Protein AF-A0A7W6HB03-F1 (afdb_monomer_lite)

Secondary structure (DSSP, 8-state):
---PPPHHHHHHHHHHHHHHHHHHHHHHHHHHHHHH---S---HHHHGGGGSTTTT-GGGHHHHHHHHHHHHHHHHHHHHHHHHHHHHHHTT-------

Foldseek 3Di:
DPPDDDLLVLLVVLQVLLVVLVVVLVVLVVVLCVVQPPDPVDDPVVSCLLVDQCSSHDVCRVSSVSSNVSNVSSVVSNVVSVVSVVVCVVVVPDRDPPD

pLDDT: mean 83.01, std 10.74, range [43.12, 94.75]

Structure (mmCIF, N/CA/C/O backbone):
data_AF-A0A7W6HB03-F1
#
_entry.id   AF-A0A7W6HB03-F1
#
loop_
_atom_site.group_PDB
_atom_site.id
_atom_site.type_symbol
_atom_site.label_atom_id
_atom_site.label_alt_id
_atom_site.label_comp_id
_atom_site.label_asym_id
_atom_site.label_entity_id
_atom_site.label_seq_id
_atom_site.pdbx_PDB_ins_code
_atom_site.Cartn_x
_atom_site.Cartn_y
_atom_site.Cartn_z
_atom_site.occupancy
_atom_site.B_iso_or_equiv
_atom_site.auth_seq_id
_atom_site.auth_comp_id
_atom_site.auth_asym_id
_atom_site.auth_atom_id
_atom_site.pdbx_PDB_model_num
ATOM 1 N N . MET A 1 1 ? -1.130 19.271 -26.540 1.00 43.12 1 MET A N 1
ATOM 2 C CA . MET A 1 1 ? -0.755 17.878 -26.862 1.00 43.12 1 MET A CA 1
ATOM 3 C C . MET A 1 1 ? -0.484 17.194 -25.537 1.00 43.12 1 MET A C 1
ATOM 5 O O . MET A 1 1 ? 0.160 17.811 -24.702 1.00 43.12 1 MET A O 1
ATOM 9 N N . LEU A 1 2 ? -1.080 16.030 -25.278 1.00 60.25 2 LEU A N 1
ATOM 10 C CA . LEU A 1 2 ? -0.908 15.333 -24.002 1.00 60.25 2 LEU A CA 1
ATOM 11 C C . LEU A 1 2 ? 0.446 14.617 -24.062 1.00 60.25 2 LEU A C 1
ATOM 13 O O . LEU A 1 2 ? 0.561 13.569 -24.690 1.00 60.25 2 LEU A O 1
ATOM 17 N N . GLU A 1 3 ? 1.483 15.258 -23.527 1.00 74.62 3 GLU A N 1
ATOM 18 C CA . GLU A 1 3 ? 2.825 14.684 -23.436 1.00 74.62 3 GLU A CA 1
ATOM 19 C C . GLU A 1 3 ? 2.770 13.531 -22.431 1.00 74.62 3 GLU A C 1
ATOM 21 O O . GLU A 1 3 ? 2.526 13.734 -21.241 1.00 74.62 3 GLU A O 1
ATOM 26 N N . ILE A 1 4 ? 2.890 12.301 -22.933 1.00 73.94 4 ILE A N 1
ATOM 27 C CA . ILE A 1 4 ? 2.908 11.112 -22.084 1.00 73.94 4 ILE A CA 1
ATOM 28 C C . ILE A 1 4 ? 4.277 11.086 -21.400 1.00 73.94 4 ILE A C 1
ATOM 30 O O . ILE A 1 4 ? 5.290 11.047 -22.105 1.00 73.94 4 ILE A O 1
ATOM 34 N N . PRO A 1 5 ? 4.333 11.131 -20.057 1.00 80.62 5 PRO A N 1
ATOM 35 C CA . PRO A 1 5 ? 5.601 11.119 -19.349 1.00 80.62 5 PRO A CA 1
ATOM 36 C C . PRO A 1 5 ? 6.354 9.802 -19.596 1.00 80.62 5 PRO A C 1
ATOM 38 O O . PRO A 1 5 ? 5.733 8.782 -19.919 1.00 80.62 5 PRO A O 1
ATOM 41 N N . PRO A 1 6 ? 7.684 9.803 -19.411 1.00 86.50 6 PRO A N 1
ATOM 42 C CA . PRO A 1 6 ? 8.507 8.608 -19.534 1.00 86.50 6 PRO A CA 1
ATOM 43 C C . PRO A 1 6 ? 7.971 7.425 -18.706 1.00 86.50 6 PRO A C 1
ATOM 45 O O . PRO A 1 6 ? 7.470 7.590 -17.589 1.00 86.50 6 PRO A O 1
ATOM 48 N N . LEU A 1 7 ? 8.064 6.214 -19.264 1.00 85.81 7 LEU A N 1
ATOM 49 C CA . LEU A 1 7 ? 7.544 4.983 -18.647 1.00 85.81 7 LEU A CA 1
ATOM 50 C C . LEU A 1 7 ? 8.213 4.653 -17.304 1.00 85.81 7 LEU A C 1
ATOM 52 O O . LEU A 1 7 ? 7.558 4.118 -16.413 1.00 85.81 7 LEU A O 1
ATOM 56 N N . ASP A 1 8 ? 9.490 4.989 -17.145 1.00 85.25 8 ASP A N 1
ATOM 57 C CA . ASP A 1 8 ? 10.244 4.872 -15.894 1.00 85.25 8 ASP A CA 1
ATOM 58 C C . ASP A 1 8 ? 9.710 5.826 -14.816 1.00 85.25 8 ASP A C 1
ATOM 60 O O . ASP A 1 8 ? 9.435 5.392 -13.697 1.00 85.25 8 ASP A O 1
ATOM 64 N N . SER A 1 9 ? 9.443 7.086 -15.167 1.00 87.56 9 SER A N 1
ATOM 65 C CA . SER A 1 9 ? 8.812 8.063 -14.268 1.00 87.56 9 SER A CA 1
ATOM 66 C C . SER A 1 9 ? 7.427 7.599 -13.809 1.00 87.56 9 SER A C 1
ATOM 68 O O . SER A 1 9 ? 7.088 7.702 -12.627 1.00 87.56 9 SER A O 1
ATOM 70 N N . LEU A 1 10 ? 6.631 7.025 -14.719 1.00 88.25 10 LEU A N 1
ATOM 71 C CA . LEU A 1 10 ? 5.345 6.417 -14.374 1.00 88.25 10 LEU A CA 1
ATOM 72 C C . LEU A 1 10 ? 5.523 5.224 -13.429 1.00 88.25 10 LEU A C 1
ATOM 74 O O . LEU A 1 10 ? 4.837 5.157 -12.411 1.00 88.25 10 LEU A O 1
ATOM 78 N N . ALA A 1 11 ? 6.448 4.306 -13.720 1.00 88.31 11 ALA A N 1
ATOM 79 C CA . ALA A 1 11 ? 6.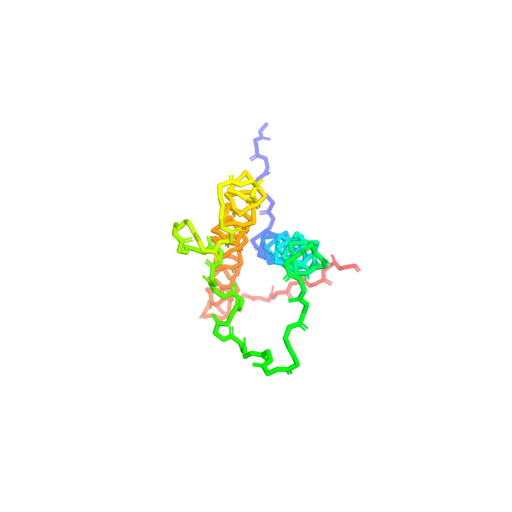707 3.140 -12.876 1.00 88.31 11 ALA A CA 1
ATOM 80 C C . ALA A 1 11 ? 7.105 3.543 -11.443 1.00 88.31 11 ALA A C 1
ATOM 82 O O . ALA A 1 11 ? 6.564 2.995 -10.474 1.00 88.31 11 ALA A O 1
ATOM 83 N N . ILE A 1 12 ? 7.977 4.549 -11.303 1.00 89.81 12 ILE A N 1
ATOM 84 C CA . ILE A 1 12 ? 8.375 5.129 -10.012 1.00 89.81 12 ILE A CA 1
ATOM 85 C C . ILE A 1 12 ? 7.164 5.747 -9.309 1.00 89.81 12 ILE A C 1
ATOM 87 O O . ILE A 1 12 ? 6.903 5.425 -8.148 1.00 89.81 12 ILE A O 1
ATOM 91 N N . ALA A 1 13 ? 6.391 6.585 -10.004 1.00 91.19 13 ALA A N 1
ATOM 92 C CA . ALA A 1 13 ? 5.228 7.256 -9.433 1.00 91.19 13 ALA A CA 1
ATOM 93 C C . ALA A 1 13 ? 4.169 6.256 -8.944 1.00 91.19 13 ALA A C 1
ATOM 95 O O . ALA A 1 13 ? 3.720 6.347 -7.802 1.00 91.19 13 ALA A O 1
ATOM 96 N N . PHE A 1 14 ? 3.805 5.263 -9.761 1.00 90.69 14 PHE A N 1
ATOM 97 C CA . PHE A 1 14 ? 2.837 4.227 -9.388 1.00 90.69 14 PHE A CA 1
ATOM 98 C C . PHE A 1 14 ? 3.310 3.400 -8.193 1.00 90.69 14 PHE A C 1
ATOM 100 O O . PHE A 1 14 ? 2.533 3.146 -7.269 1.00 90.69 14 PHE A O 1
ATOM 107 N N . THR A 1 15 ? 4.592 3.032 -8.170 1.00 91.06 15 THR A N 1
ATOM 108 C CA . THR A 1 15 ? 5.179 2.278 -7.056 1.00 91.06 15 THR A CA 1
ATOM 109 C C . THR A 1 15 ? 5.197 3.113 -5.776 1.00 91.06 15 THR A C 1
ATOM 111 O O . THR A 1 15 ? 4.733 2.650 -4.733 1.00 91.06 15 THR A O 1
ATOM 114 N N . GLY A 1 16 ? 5.655 4.366 -5.848 1.00 92.62 16 GLY A N 1
ATOM 115 C CA . GLY A 1 16 ? 5.703 5.289 -4.713 1.00 92.62 16 GLY A CA 1
ATOM 116 C C . GLY A 1 16 ? 4.316 5.604 -4.153 1.00 92.62 16 GLY A C 1
ATOM 117 O O . GLY A 1 16 ? 4.088 5.487 -2.949 1.00 92.62 16 GLY A O 1
ATOM 118 N N . VAL A 1 17 ? 3.349 5.921 -5.019 1.00 93.19 17 VAL A N 1
ATOM 119 C CA . VAL A 1 17 ? 1.949 6.129 -4.621 1.00 93.19 17 VAL A CA 1
ATOM 120 C C . VAL A 1 17 ? 1.376 4.855 -4.001 1.00 93.19 17 VAL A C 1
ATOM 122 O O . VAL A 1 17 ? 0.763 4.928 -2.937 1.00 93.19 17 VAL A O 1
ATOM 125 N N . GLY A 1 18 ? 1.620 3.685 -4.599 1.00 91.06 18 GLY A N 1
ATOM 126 C CA . GLY A 1 18 ? 1.229 2.392 -4.037 1.00 91.06 18 GLY A CA 1
ATOM 127 C C . GLY A 1 18 ? 1.742 2.205 -2.608 1.00 91.06 18 GLY A C 1
ATOM 128 O O . GLY A 1 18 ? 0.950 1.953 -1.697 1.00 91.06 18 GLY A O 1
ATOM 129 N N . LEU A 1 19 ? 3.040 2.429 -2.380 1.00 92.88 19 LEU A N 1
ATOM 130 C CA . LEU A 1 19 ? 3.663 2.368 -1.053 1.00 92.88 19 LEU A CA 1
ATOM 131 C C . LEU A 1 19 ? 3.040 3.360 -0.059 1.00 92.88 19 LEU A C 1
ATOM 133 O O . LEU A 1 19 ? 2.785 2.999 1.090 1.00 92.88 19 LEU A O 1
ATOM 137 N N . LEU A 1 20 ? 2.723 4.586 -0.485 1.00 94.31 20 LEU A N 1
ATOM 138 C CA . LEU A 1 20 ? 2.041 5.567 0.367 1.00 94.31 20 LEU A CA 1
ATOM 139 C C . LEU A 1 20 ? 0.635 5.106 0.772 1.00 94.31 20 LEU A C 1
ATOM 141 O O . LEU A 1 20 ? 0.213 5.335 1.908 1.00 94.31 20 LEU A O 1
ATOM 145 N N . PHE A 1 21 ? -0.095 4.432 -0.117 1.00 92.31 21 PHE A N 1
ATOM 146 C CA . PHE A 1 21 ? -1.383 3.825 0.226 1.00 92.31 21 PHE A CA 1
ATOM 147 C C . PHE A 1 21 ? -1.231 2.684 1.238 1.00 92.31 21 PHE A C 1
ATOM 149 O O . PHE A 1 21 ? -2.033 2.606 2.169 1.00 92.31 21 PHE A O 1
ATOM 156 N N . PHE A 1 22 ? -0.181 1.865 1.131 1.00 89.81 22 PHE A N 1
ATOM 157 C CA . PHE A 1 22 ? 0.149 0.865 2.154 1.00 89.81 22 PHE A CA 1
ATOM 158 C C . PHE A 1 22 ? 0.520 1.500 3.499 1.00 89.81 22 PHE A C 1
ATOM 160 O O . PHE A 1 22 ? 0.095 1.015 4.547 1.00 89.81 22 PHE A O 1
ATOM 167 N N . LEU A 1 23 ? 1.252 2.615 3.497 1.00 92.50 23 LEU A N 1
ATOM 168 C CA . LEU A 1 23 ? 1.545 3.353 4.725 1.00 92.50 23 LEU A CA 1
ATOM 169 C C . LEU A 1 23 ? 0.260 3.889 5.363 1.00 92.50 23 LEU A C 1
ATOM 171 O O . LEU A 1 23 ? 0.044 3.727 6.564 1.00 92.50 23 LEU A O 1
ATOM 175 N N . ARG A 1 24 ? -0.628 4.493 4.567 1.00 91.62 24 ARG A N 1
ATOM 176 C CA . ARG A 1 24 ? -1.929 4.955 5.064 1.00 91.62 24 ARG A CA 1
ATOM 177 C C . ARG A 1 24 ? -2.762 3.801 5.617 1.00 91.62 24 ARG A C 1
ATOM 179 O O . ARG A 1 24 ? -3.332 3.949 6.696 1.00 91.62 24 ARG A O 1
ATOM 186 N N . TYR A 1 25 ? -2.755 2.656 4.936 1.00 90.19 25 TYR A N 1
ATOM 187 C CA . TYR A 1 25 ? -3.411 1.441 5.402 1.00 90.19 25 TYR A CA 1
ATOM 188 C C . TYR A 1 25 ? -2.895 1.019 6.777 1.00 90.19 25 TYR A C 1
ATOM 190 O O . TYR A 1 25 ? -3.677 0.797 7.701 1.00 90.19 25 TYR A O 1
ATOM 198 N N . PHE A 1 26 ? -1.571 0.974 6.930 1.00 87.69 26 PHE A N 1
ATOM 199 C CA . PHE A 1 26 ? -0.915 0.635 8.184 1.00 87.69 26 PHE A CA 1
ATOM 200 C C . PHE A 1 26 ? -1.315 1.593 9.312 1.00 87.69 26 PHE A C 1
ATOM 202 O O . PHE A 1 26 ? -1.621 1.158 10.421 1.00 87.69 26 PHE A O 1
ATOM 209 N N . LEU A 1 27 ? -1.369 2.898 9.036 1.00 89.50 27 LEU A N 1
ATOM 210 C CA . LEU A 1 27 ? -1.778 3.905 10.016 1.00 89.50 27 LEU A CA 1
ATOM 211 C C . LEU A 1 27 ? -3.261 3.793 10.393 1.00 89.50 27 LEU A C 1
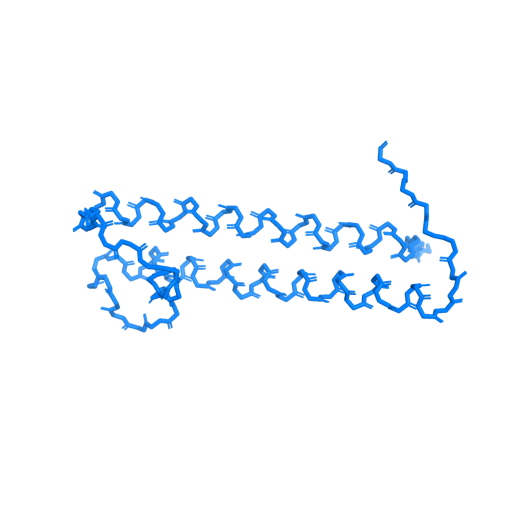ATOM 213 O O . LEU A 1 27 ? -3.591 3.874 11.578 1.00 89.50 27 LEU A O 1
ATOM 217 N N . ALA A 1 28 ? -4.145 3.579 9.414 1.00 89.19 28 ALA A N 1
ATOM 218 C CA . ALA A 1 28 ? -5.572 3.373 9.649 1.00 89.19 28 ALA A CA 1
ATOM 219 C C . ALA A 1 28 ? -5.800 2.136 10.522 1.00 89.19 28 ALA A C 1
ATOM 221 O O . ALA A 1 28 ? -6.505 2.181 11.527 1.00 89.19 28 ALA A O 1
ATOM 222 N N . MET A 1 29 ? -5.116 1.048 10.195 1.00 87.12 29 MET A N 1
ATOM 223 C CA . MET A 1 29 ? -5.212 -0.189 10.944 1.00 87.12 29 MET A CA 1
ATOM 224 C C . MET A 1 29 ? -4.615 -0.061 12.359 1.00 87.12 29 MET A C 1
ATOM 226 O O . MET A 1 29 ? -5.217 -0.511 13.334 1.00 87.12 29 MET A O 1
ATOM 230 N N . ARG A 1 30 ? -3.497 0.663 12.514 1.00 85.06 30 ARG A N 1
ATOM 231 C CA . ARG A 1 30 ? -2.927 1.014 13.827 1.00 85.06 30 ARG A CA 1
ATOM 232 C C . ARG A 1 30 ? -3.913 1.786 14.700 1.00 85.06 30 ARG A C 1
ATOM 234 O O . ARG A 1 30 ? -3.927 1.581 15.913 1.00 85.06 30 ARG A O 1
ATOM 241 N N . A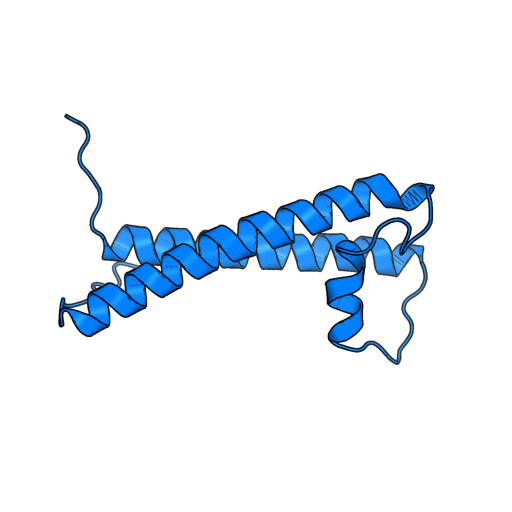RG A 1 31 ? -4.723 2.671 14.112 1.00 85.50 31 ARG A N 1
ATOM 242 C CA . ARG A 1 31 ? -5.778 3.396 14.830 1.00 85.50 31 ARG A CA 1
ATOM 243 C C . ARG A 1 31 ? -6.863 2.441 15.327 1.00 85.50 31 ARG A C 1
ATOM 245 O O . ARG A 1 31 ? -7.157 2.466 16.518 1.00 85.50 31 ARG A O 1
ATOM 252 N N . ILE A 1 32 ? -7.356 1.554 14.461 1.00 85.38 32 ILE A N 1
ATOM 253 C CA . ILE A 1 32 ? -8.345 0.521 14.813 1.00 85.38 32 ILE A CA 1
ATOM 254 C C . ILE A 1 32 ? -7.838 -0.331 15.987 1.00 85.38 32 ILE A C 1
ATOM 256 O O . ILE A 1 32 ? -8.551 -0.540 16.966 1.00 85.38 32 ILE A O 1
ATOM 260 N N . TRP A 1 33 ? -6.577 -0.766 15.960 1.00 84.06 33 TRP A N 1
ATOM 261 C CA . TRP A 1 33 ? -6.012 -1.597 17.031 1.00 84.06 33 TRP A CA 1
ATOM 262 C C . TRP A 1 33 ? -5.838 -0.888 18.366 1.00 84.06 33 TRP A C 1
ATOM 264 O O . TRP A 1 33 ? -5.935 -1.534 19.407 1.00 84.06 33 TRP A O 1
ATOM 274 N N . LYS A 1 34 ? -5.613 0.429 18.361 1.00 84.19 34 LYS A N 1
ATOM 275 C CA . LYS A 1 34 ? -5.623 1.206 19.605 1.00 84.19 34 LYS A CA 1
ATOM 276 C C . LYS A 1 34 ? -7.000 1.196 20.270 1.00 84.19 34 LYS A C 1
ATOM 278 O O . LYS A 1 34 ? -7.054 1.229 21.491 1.00 84.19 34 LYS A O 1
ATOM 283 N N . VAL A 1 35 ? -8.077 1.139 19.485 1.00 85.38 35 VAL A N 1
ATOM 284 C CA . VAL A 1 35 ? -9.456 1.119 19.997 1.00 85.38 35 VAL A CA 1
ATOM 2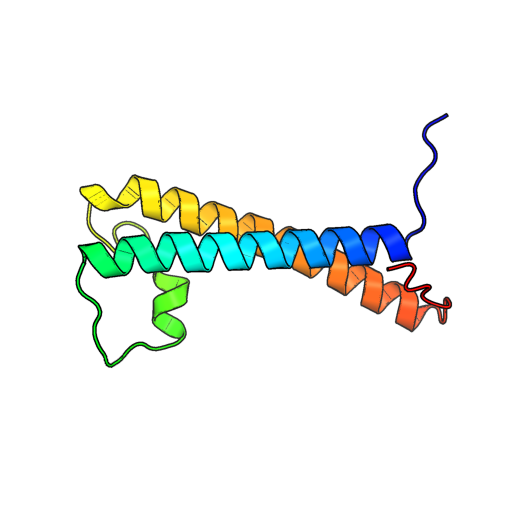85 C C . VAL A 1 35 ? -9.856 -0.281 20.468 1.00 85.38 35 VAL A C 1
ATOM 287 O O . VAL A 1 35 ? -10.394 -0.429 21.557 1.00 85.38 35 VAL A O 1
ATOM 290 N N . VAL A 1 36 ? -9.559 -1.319 19.679 1.00 81.06 36 VAL A N 1
ATOM 291 C CA . VAL A 1 36 ? -9.951 -2.714 19.983 1.00 81.06 36 VAL A CA 1
ATOM 292 C C . VAL A 1 36 ? -9.074 -3.354 21.074 1.00 81.06 36 VAL A C 1
ATOM 294 O O . VAL A 1 36 ? -9.449 -4.365 21.664 1.00 81.06 36 VAL A O 1
ATOM 297 N N . GLY A 1 37 ? -7.910 -2.767 21.360 1.00 74.69 37 GLY A N 1
ATOM 298 C CA . GLY A 1 37 ? -6.895 -3.343 22.234 1.00 74.69 37 GLY A CA 1
ATOM 299 C C . GLY A 1 37 ? -5.936 -4.235 21.444 1.00 74.69 37 GLY A C 1
ATOM 300 O O . GLY A 1 37 ? -6.326 -5.214 20.805 1.00 74.69 37 GLY A O 1
ATOM 301 N N . TYR A 1 38 ? -4.651 -3.884 21.474 1.00 66.25 38 TYR A N 1
ATOM 302 C CA . TYR A 1 38 ? -3.603 -4.618 20.769 1.00 66.25 38 TYR A CA 1
ATOM 303 C C . TYR A 1 38 ? -3.342 -5.967 21.453 1.00 66.25 38 TYR A C 1
ATOM 305 O O . TYR A 1 38 ? -2.967 -6.006 22.625 1.00 66.25 38 TYR A O 1
ATOM 313 N N . ARG A 1 39 ? -3.510 -7.084 20.731 1.00 63.31 39 ARG A N 1
ATOM 314 C CA . ARG A 1 39 ? -3.058 -8.400 21.208 1.00 63.31 39 ARG A CA 1
ATOM 315 C C . ARG A 1 39 ? -1.583 -8.598 20.828 1.00 63.31 39 ARG A C 1
ATOM 317 O O . ARG A 1 39 ? -1.262 -8.446 19.653 1.00 63.31 39 ARG A O 1
ATOM 324 N N . PRO A 1 40 ? -0.695 -8.981 21.767 1.00 55.59 40 PRO A N 1
ATOM 325 C CA . PRO A 1 40 ? 0.735 -9.164 21.494 1.00 55.59 40 PRO A CA 1
ATOM 326 C C . PRO A 1 40 ? 1.049 -10.250 20.453 1.00 55.59 40 PRO A C 1
ATOM 328 O O . PRO A 1 40 ? 2.112 -10.220 19.844 1.00 55.59 40 PRO A O 1
ATOM 331 N N . SER A 1 41 ? 0.130 -11.194 20.218 1.00 60.75 41 SER A N 1
ATOM 332 C CA . SER A 1 41 ? 0.266 -12.309 19.266 1.00 60.75 41 SER A CA 1
ATOM 333 C C . SER A 1 41 ? 0.008 -11.896 17.816 1.00 60.75 41 SER A C 1
ATOM 335 O O . SER A 1 41 ? -0.631 -12.617 17.055 1.00 60.75 41 SER A O 1
ATOM 337 N N . PHE A 1 42 ? 0.421 -10.692 17.466 1.00 57.66 42 PHE A N 1
ATOM 338 C CA . PHE A 1 42 ? 0.010 -10.036 16.252 1.00 57.66 42 PHE A CA 1
ATOM 339 C C . PHE A 1 42 ? 0.639 -10.673 15.019 1.00 57.66 42 PHE A C 1
ATOM 341 O O . PHE A 1 42 ? 1.832 -10.510 14.762 1.00 57.66 42 PHE A O 1
ATOM 348 N N . GLN A 1 43 ? -0.149 -11.433 14.264 1.00 66.19 43 GLN A N 1
ATOM 349 C CA . GLN A 1 43 ? 0.357 -12.138 13.092 1.00 66.19 43 GLN A CA 1
ATOM 350 C C . GLN A 1 43 ? 0.169 -11.289 11.835 1.00 66.19 43 GLN A C 1
ATOM 352 O O . GLN A 1 43 ? -0.779 -10.517 11.720 1.00 66.19 43 GLN A O 1
ATOM 357 N N . PHE A 1 44 ? 1.028 -11.485 10.829 1.00 60.84 44 PHE A N 1
ATOM 358 C CA . PHE A 1 44 ? 0.841 -10.889 9.498 1.00 60.84 44 PHE A CA 1
ATOM 359 C C . PHE A 1 44 ? -0.561 -11.171 8.918 1.00 60.84 44 PHE A C 1
ATOM 361 O O . PHE A 1 44 ? -1.103 -10.350 8.183 1.00 60.84 44 PHE A O 1
ATOM 368 N N . GLY A 1 45 ? -1.196 -12.288 9.295 1.00 63.16 45 GLY A N 1
ATOM 369 C CA . GLY A 1 45 ? -2.580 -12.601 8.927 1.00 63.16 45 GLY A CA 1
ATOM 370 C C . GLY A 1 45 ? -3.623 -11.617 9.477 1.00 63.16 45 GLY A C 1
ATOM 371 O O . GLY A 1 45 ? -4.637 -11.375 8.819 1.00 63.16 45 GLY A O 1
ATOM 372 N N . ASP A 1 46 ? -3.362 -10.981 10.623 1.00 69.25 46 ASP A N 1
ATOM 373 C CA . ASP A 1 46 ? -4.257 -9.986 11.227 1.00 69.25 46 ASP A CA 1
ATOM 374 C C . ASP A 1 46 ? -4.247 -8.656 10.466 1.00 69.25 46 ASP A C 1
ATOM 376 O O . ASP A 1 46 ? -5.222 -7.901 10.524 1.00 69.25 46 ASP A O 1
ATOM 380 N N . PHE A 1 47 ? -3.208 -8.394 9.664 1.00 69.31 47 PHE A N 1
ATOM 381 C CA . PHE A 1 47 ? -3.238 -7.271 8.735 1.00 69.31 47 PHE A CA 1
ATOM 382 C C . PHE A 1 47 ? -4.319 -7.459 7.682 1.00 69.31 47 PHE A C 1
ATOM 384 O O . PHE A 1 47 ? -4.951 -6.479 7.340 1.00 69.31 47 PHE A O 1
ATOM 391 N N . PHE A 1 48 ? -4.631 -8.664 7.203 1.00 77.19 48 PHE A N 1
ATOM 392 C CA . PHE A 1 48 ? -5.676 -8.842 6.183 1.00 77.19 48 PHE A CA 1
ATOM 393 C C . PHE A 1 48 ? -7.097 -8.805 6.744 1.00 77.19 48 PHE A C 1
ATOM 395 O O . PHE A 1 48 ? -8.069 -8.837 5.986 1.00 77.19 48 PHE A O 1
ATOM 402 N N . ARG A 1 49 ? -7.256 -8.684 8.063 1.00 77.50 49 ARG A N 1
ATOM 403 C CA . ARG A 1 49 ? -8.564 -8.725 8.721 1.00 77.50 49 ARG A CA 1
ATOM 404 C C . ARG A 1 49 ? -9.501 -7.602 8.270 1.00 77.50 49 ARG A C 1
ATOM 406 O O . ARG 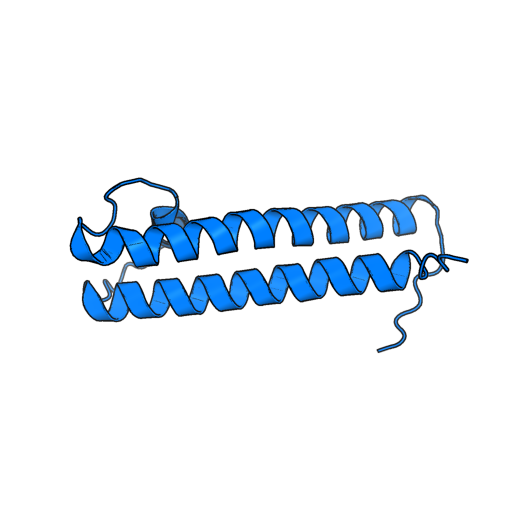A 1 49 ? -10.705 -7.822 8.239 1.00 77.50 49 ARG A O 1
ATOM 413 N N . ALA A 1 50 ? -8.974 -6.458 7.815 1.00 77.62 50 ALA A N 1
ATOM 414 C CA . ALA A 1 50 ? -9.790 -5.370 7.261 1.00 77.62 50 ALA A CA 1
ATOM 415 C C . ALA A 1 50 ? -10.559 -5.772 5.994 1.00 77.62 50 ALA A C 1
ATOM 417 O O . ALA A 1 50 ? -11.613 -5.204 5.706 1.00 77.62 50 ALA A O 1
ATOM 418 N N . THR A 1 51 ? -10.086 -6.781 5.258 1.00 81.56 51 THR A N 1
ATOM 419 C CA . THR A 1 51 ? -10.798 -7.301 4.081 1.00 81.56 51 THR A CA 1
ATOM 420 C C . THR A 1 51 ? -12.046 -8.103 4.464 1.00 81.56 51 THR A C 1
ATOM 422 O O . THR A 1 51 ? -13.003 -8.153 3.692 1.00 81.56 51 THR A O 1
ATOM 425 N N . ARG A 1 52 ? -12.095 -8.663 5.681 1.00 81.50 52 ARG A N 1
ATOM 426 C CA . ARG A 1 52 ? -13.252 -9.406 6.193 1.00 81.50 52 ARG A CA 1
ATOM 427 C C . ARG A 1 52 ? -14.301 -8.439 6.733 1.00 81.50 52 ARG A C 1
ATOM 429 O O . ARG A 1 52 ? -13.968 -7.509 7.462 1.00 81.50 52 ARG A O 1
ATOM 436 N N . ARG A 1 53 ? -15.568 -8.635 6.361 1.00 79.12 53 ARG A N 1
ATOM 437 C CA . ARG A 1 53 ? -16.689 -7.848 6.906 1.00 79.12 53 ARG A CA 1
ATOM 438 C C . ARG A 1 53 ? -16.858 -8.135 8.399 1.00 79.12 53 ARG A C 1
ATOM 440 O O . ARG A 1 53 ? -16.569 -9.247 8.827 1.00 79.12 53 ARG A O 1
ATOM 447 N N . GLU A 1 54 ? -17.277 -7.119 9.158 1.00 78.19 54 GLU A N 1
ATOM 448 C CA . GLU A 1 54 ? -17.606 -7.215 10.595 1.00 78.19 54 GLU A CA 1
ATOM 449 C C . GLU A 1 54 ? -16.439 -7.632 11.507 1.00 78.19 54 GLU A C 1
ATOM 451 O O . GLU A 1 54 ? -16.621 -7.913 12.688 1.00 78.19 54 GLU A O 1
ATOM 456 N N . ALA A 1 55 ? -15.205 -7.603 10.995 1.00 78.88 55 ALA A N 1
ATOM 457 C CA . ALA A 1 55 ? -14.017 -8.055 11.715 1.00 78.88 55 ALA A CA 1
ATOM 458 C C . ALA A 1 55 ? -13.719 -7.295 13.022 1.00 78.88 55 ALA A C 1
ATOM 460 O O . ALA A 1 55 ? -12.991 -7.814 13.868 1.00 78.88 55 ALA A O 1
ATOM 461 N N . PHE A 1 56 ? -14.239 -6.073 13.164 1.00 79.69 56 PHE A N 1
ATOM 462 C CA . PHE A 1 56 ? -13.951 -5.167 14.280 1.00 79.69 56 PHE A CA 1
ATOM 463 C C . PHE A 1 56 ? -15.222 -4.627 14.960 1.00 79.69 56 PHE A C 1
ATOM 465 O O . PHE A 1 56 ? -15.136 -3.699 15.757 1.00 79.69 56 PHE A O 1
ATOM 472 N N . GLY A 1 57 ? -16.391 -5.204 14.660 1.00 82.00 57 GLY A N 1
ATOM 473 C CA . GLY A 1 57 ? -17.686 -4.713 15.141 1.00 82.00 57 GLY A CA 1
ATOM 474 C C . GLY A 1 57 ? -18.257 -3.538 14.325 1.00 82.00 57 GLY A C 1
ATOM 475 O O . GLY A 1 57 ? -17.562 -2.968 13.478 1.00 82.00 57 GLY A O 1
ATOM 476 N N . PRO A 1 58 ? -19.537 -3.186 14.551 1.00 82.38 58 PRO A N 1
ATOM 477 C CA . PRO A 1 58 ? -20.267 -2.209 13.737 1.00 82.38 58 PRO A CA 1
ATOM 478 C C . PRO A 1 58 ? -19.703 -0.785 13.841 1.00 82.38 58 PRO A C 1
ATOM 480 O O . PRO A 1 58 ? -19.691 -0.065 12.843 1.00 82.38 58 PRO A O 1
ATOM 483 N N . ASP A 1 59 ? -19.163 -0.403 15.000 1.00 84.38 59 ASP A N 1
ATOM 484 C CA . ASP A 1 59 ? -18.658 0.956 15.246 1.00 84.38 59 ASP A CA 1
ATOM 485 C C . ASP A 1 59 ? -17.378 1.273 14.453 1.00 84.38 59 ASP A C 1
ATOM 487 O O . ASP A 1 59 ? -17.137 2.415 14.064 1.00 84.38 59 ASP A O 1
ATOM 491 N N . LEU A 1 60 ? -16.566 0.253 14.158 1.00 85.38 60 LEU A N 1
ATOM 492 C CA . LEU A 1 60 ? -15.295 0.385 13.430 1.00 85.38 60 LEU A CA 1
ATOM 493 C C . LEU A 1 60 ? -15.412 0.016 11.946 1.00 85.38 60 LEU A C 1
ATOM 495 O O . LEU A 1 60 ? -14.438 0.082 11.193 1.00 85.38 60 LEU A O 1
ATOM 499 N N . GLU A 1 61 ? -16.612 -0.335 11.494 1.00 84.06 61 GLU A N 1
ATOM 500 C CA . GLU A 1 61 ? -16.901 -0.717 10.116 1.00 84.06 61 GLU A CA 1
ATOM 501 C C . GLU A 1 61 ? -16.585 0.395 9.083 1.00 84.06 61 GLU A C 1
ATOM 503 O O . GLU A 1 61 ? -16.070 0.067 8.004 1.00 84.06 61 GLU A O 1
ATOM 508 N N . PRO A 1 62 ? -16.798 1.703 9.361 1.00 87.50 62 PRO A N 1
ATOM 509 C CA . PRO A 1 62 ? -16.367 2.777 8.463 1.00 87.50 62 PRO A CA 1
ATOM 510 C C . PRO A 1 62 ? -14.840 2.851 8.313 1.00 87.50 62 PRO A C 1
ATOM 512 O O . PRO A 1 62 ? -14.336 2.924 7.188 1.00 87.50 62 PRO A O 1
ATOM 515 N N . GLU A 1 63 ? -14.098 2.774 9.424 1.00 86.25 63 GLU A N 1
ATOM 516 C CA . GLU A 1 63 ? -12.628 2.798 9.414 1.00 86.25 63 GLU A CA 1
ATOM 517 C C . GLU A 1 63 ? -12.062 1.560 8.710 1.00 86.25 63 GLU A C 1
ATOM 519 O O . GLU A 1 63 ? -11.147 1.667 7.889 1.00 86.25 63 GLU A O 1
ATOM 524 N N . ARG A 1 64 ? -12.673 0.390 8.937 1.00 88.81 64 ARG A N 1
ATOM 525 C CA . ARG A 1 64 ? -12.355 -0.852 8.226 1.00 88.81 64 ARG A CA 1
ATOM 526 C C . ARG A 1 64 ? -12.522 -0.697 6.718 1.00 88.81 64 ARG A C 1
ATOM 528 O O . ARG A 1 64 ? -11.626 -1.071 5.966 1.00 88.81 64 ARG A O 1
ATOM 535 N N . ARG A 1 65 ? -13.658 -0.162 6.253 1.00 88.81 65 ARG A N 1
ATOM 536 C CA . ARG A 1 65 ? -13.920 0.039 4.814 1.00 88.81 65 ARG A CA 1
ATOM 537 C C . ARG A 1 65 ? -12.914 0.999 4.193 1.00 88.81 65 ARG A C 1
ATOM 539 O O . ARG A 1 65 ? -12.469 0.761 3.072 1.00 88.81 65 ARG A O 1
ATOM 546 N N . TYR A 1 66 ? -12.549 2.057 4.911 1.00 89.62 66 TYR A N 1
ATOM 547 C CA . TYR A 1 66 ? -11.501 2.979 4.488 1.00 89.62 66 TYR A CA 1
ATOM 548 C C . TYR A 1 66 ? -10.150 2.266 4.347 1.00 89.62 66 TYR A C 1
ATOM 550 O O . TYR A 1 66 ? -9.538 2.338 3.281 1.00 89.62 66 TYR A O 1
ATOM 558 N N . ALA A 1 67 ? -9.733 1.504 5.361 1.00 89.44 67 ALA A N 1
ATOM 559 C CA . ALA A 1 67 ? -8.506 0.714 5.314 1.00 89.44 67 ALA A CA 1
ATOM 560 C C . ALA A 1 67 ? -8.535 -0.302 4.154 1.00 89.44 67 ALA A C 1
ATOM 562 O O . ALA A 1 67 ? -7.619 -0.346 3.338 1.00 89.44 67 ALA A O 1
ATOM 563 N N . ALA A 1 68 ? -9.624 -1.055 3.989 1.00 90.06 68 ALA A N 1
ATOM 564 C CA . ALA A 1 68 ? -9.771 -2.010 2.892 1.00 90.06 68 ALA A CA 1
ATOM 565 C C . ALA A 1 68 ? -9.643 -1.345 1.509 1.00 90.06 68 ALA A C 1
ATOM 567 O O . ALA A 1 68 ? -8.980 -1.886 0.627 1.00 90.06 68 ALA A O 1
ATOM 568 N N . ARG A 1 69 ? -10.217 -0.148 1.315 1.00 91.19 69 ARG A N 1
ATOM 569 C CA . ARG A 1 69 ? -10.052 0.618 0.066 1.00 91.19 69 ARG A CA 1
ATOM 570 C C . ARG A 1 69 ? -8.602 1.021 -0.170 1.00 91.19 69 ARG A C 1
ATOM 572 O O . ARG A 1 69 ? -8.136 0.935 -1.300 1.00 91.19 69 ARG A O 1
ATOM 579 N N . GLN A 1 70 ? -7.890 1.439 0.874 1.00 91.31 70 GLN A N 1
ATOM 580 C CA . GLN A 1 70 ? -6.475 1.787 0.755 1.00 91.31 70 GLN A CA 1
ATOM 581 C C . GLN A 1 70 ? -5.617 0.593 0.379 1.00 91.31 70 GLN A C 1
ATOM 583 O O . GLN A 1 70 ? -4.730 0.742 -0.452 1.00 91.31 70 GLN A O 1
ATOM 588 N N . LEU A 1 71 ? -5.918 -0.579 0.938 1.00 89.50 71 LEU A N 1
ATOM 589 C CA . LEU A 1 71 ? -5.239 -1.811 0.571 1.00 89.50 71 LEU A CA 1
ATOM 590 C C . LEU A 1 71 ? -5.479 -2.148 -0.904 1.00 89.50 71 LEU A C 1
ATOM 592 O O . LEU A 1 71 ? -4.526 -2.378 -1.633 1.00 89.50 71 LEU A O 1
ATOM 596 N N . VAL A 1 72 ? -6.732 -2.102 -1.369 1.00 91.44 72 VAL A N 1
ATOM 597 C CA . VAL A 1 72 ? -7.075 -2.408 -2.770 1.00 91.44 72 VAL A CA 1
ATOM 598 C C . VAL A 1 72 ? -6.419 -1.425 -3.743 1.00 91.44 72 VAL A C 1
ATOM 600 O O . VAL A 1 72 ? -5.789 -1.850 -4.708 1.00 91.44 72 VAL A O 1
ATOM 603 N N . ILE A 1 73 ? -6.528 -0.117 -3.487 1.00 92.75 73 ILE A N 1
ATOM 604 C CA . ILE A 1 73 ? -5.941 0.916 -4.356 1.00 92.75 73 ILE A CA 1
ATOM 605 C C . ILE A 1 73 ? -4.412 0.843 -4.312 1.00 92.75 73 ILE A C 1
ATOM 607 O O . ILE A 1 73 ? -3.769 0.882 -5.358 1.00 92.75 73 ILE A O 1
ATOM 611 N N . GLY A 1 74 ? -3.831 0.686 -3.120 1.00 91.38 74 GLY A N 1
ATOM 612 C CA . GLY A 1 74 ? -2.390 0.538 -2.935 1.00 91.38 74 GLY A CA 1
ATOM 613 C C . GLY A 1 74 ? -1.840 -0.675 -3.673 1.00 91.38 74 GLY A C 1
ATOM 614 O O . GLY A 1 74 ? -0.881 -0.535 -4.424 1.00 91.38 74 GLY A O 1
ATOM 615 N N . SER A 1 75 ? -2.488 -1.837 -3.543 1.00 92.25 75 SER A N 1
ATOM 616 C CA . SER A 1 75 ? -2.141 -3.047 -4.291 1.00 92.25 75 SER A CA 1
ATOM 617 C C . SER A 1 75 ? -2.247 -2.842 -5.799 1.00 92.25 75 SER A C 1
ATOM 619 O O . SER A 1 75 ? -1.325 -3.221 -6.512 1.00 92.25 75 SER A O 1
ATOM 621 N N . ALA A 1 76 ? -3.321 -2.225 -6.298 1.00 94.31 76 ALA A N 1
ATOM 622 C CA . ALA A 1 76 ? -3.490 -1.987 -7.732 1.00 94.31 76 ALA A CA 1
ATOM 623 C C . ALA A 1 76 ? -2.386 -1.078 -8.300 1.00 94.31 76 ALA A C 1
ATOM 625 O O . ALA A 1 76 ? -1.774 -1.410 -9.315 1.00 94.31 76 ALA A O 1
ATOM 626 N N . MET A 1 77 ? -2.090 0.036 -7.624 1.00 91.75 77 MET A N 1
ATOM 627 C CA . MET A 1 77 ? -1.029 0.968 -8.028 1.00 91.75 77 MET A CA 1
ATOM 628 C C . MET A 1 77 ? 0.354 0.313 -7.956 1.00 91.75 77 MET A C 1
ATOM 630 O O . MET A 1 77 ? 1.122 0.395 -8.910 1.00 91.75 77 MET A O 1
ATOM 634 N N . LEU A 1 78 ? 0.648 -0.393 -6.860 1.00 92.31 78 LEU A N 1
ATOM 635 C CA . LEU A 1 78 ? 1.930 -1.064 -6.661 1.00 92.31 78 LEU A CA 1
ATOM 636 C C . LEU A 1 78 ? 2.155 -2.166 -7.702 1.00 92.31 78 LEU A C 1
ATOM 638 O O . LEU A 1 78 ? 3.218 -2.217 -8.309 1.00 92.31 78 LEU A O 1
ATOM 642 N N . LEU A 1 79 ? 1.153 -3.015 -7.953 1.00 94.75 79 LEU A N 1
ATOM 643 C CA . LEU A 1 79 ? 1.239 -4.052 -8.983 1.00 94.75 79 LEU A CA 1
ATOM 644 C C . LEU A 1 79 ? 1.435 -3.442 -10.369 1.00 94.75 79 LEU A C 1
ATOM 646 O O . LEU A 1 79 ? 2.250 -3.944 -11.133 1.00 94.75 79 LEU A O 1
ATOM 650 N N . THR A 1 80 ? 0.748 -2.341 -10.677 1.00 93.69 80 THR A N 1
ATOM 651 C CA . THR A 1 80 ? 0.931 -1.634 -11.952 1.00 93.69 80 THR A CA 1
ATOM 652 C C . THR A 1 80 ? 2.366 -1.124 -12.092 1.00 93.69 80 THR A C 1
ATOM 654 O O . THR A 1 80 ? 3.007 -1.384 -13.105 1.00 93.69 80 THR A O 1
ATOM 657 N N . GLY A 1 81 ? 2.907 -0.469 -11.059 1.00 90.50 81 GLY A N 1
ATOM 658 C CA . GLY A 1 81 ? 4.297 -0.010 -11.044 1.00 90.50 81 GLY A CA 1
ATOM 659 C C . GLY A 1 81 ? 5.305 -1.153 -11.198 1.00 90.50 81 GLY A C 1
ATOM 660 O O . GLY A 1 81 ? 6.216 -1.064 -12.017 1.00 90.50 81 GLY A O 1
ATOM 661 N N . LEU A 1 82 ? 5.099 -2.266 -10.487 1.00 92.81 82 LEU A N 1
ATOM 662 C CA . LEU A 1 82 ? 5.950 -3.455 -10.582 1.00 92.81 82 LEU A CA 1
ATOM 663 C C . LEU A 1 82 ? 5.886 -4.120 -11.960 1.00 92.81 82 LEU A C 1
ATOM 665 O O . LEU A 1 82 ? 6.918 -4.542 -12.471 1.00 92.81 82 LEU A O 1
ATOM 669 N N . VAL A 1 83 ? 4.703 -4.197 -12.575 1.00 94.69 83 VAL A N 1
ATOM 670 C CA . VAL A 1 83 ? 4.541 -4.721 -13.940 1.00 94.69 83 VAL A CA 1
ATOM 671 C C . VAL A 1 83 ? 5.268 -3.831 -14.944 1.00 94.69 83 VAL A C 1
ATOM 673 O O . VAL A 1 83 ? 5.959 -4.353 -15.814 1.00 94.69 83 VAL A O 1
ATOM 676 N N . LEU A 1 84 ? 5.177 -2.505 -14.804 1.00 91.00 84 LEU A N 1
ATOM 677 C CA . LEU A 1 84 ? 5.918 -1.570 -15.653 1.00 91.00 84 LEU A CA 1
ATOM 678 C C . LEU 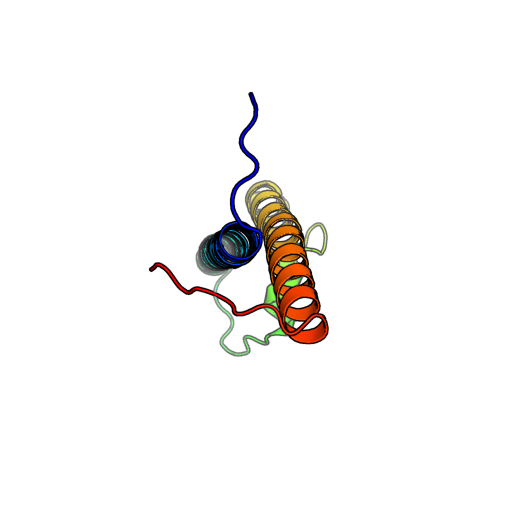A 1 84 ? 7.434 -1.723 -15.480 1.00 91.00 84 LEU A C 1
ATOM 680 O O . LEU A 1 84 ? 8.154 -1.779 -16.473 1.00 91.00 84 LEU A O 1
ATOM 684 N N . PHE A 1 85 ? 7.925 -1.865 -14.246 1.00 89.06 85 PHE A N 1
ATOM 685 C CA . PHE A 1 85 ? 9.340 -2.152 -13.995 1.00 89.06 85 PHE A CA 1
ATOM 686 C C . PHE A 1 85 ? 9.781 -3.487 -14.598 1.00 89.06 85 PHE A C 1
ATOM 688 O O . PHE A 1 85 ? 10.807 -3.543 -15.271 1.00 89.06 85 PHE A O 1
ATOM 695 N N . ALA A 1 86 ? 9.004 -4.553 -14.394 1.00 90.88 86 ALA A N 1
ATOM 696 C CA . ALA A 1 86 ? 9.292 -5.867 -14.960 1.00 90.88 86 ALA A CA 1
ATOM 697 C C . ALA A 1 86 ? 9.327 -5.821 -16.493 1.00 90.88 86 ALA A C 1
ATOM 699 O O . ALA A 1 86 ? 10.198 -6.432 -17.108 1.00 90.88 86 ALA A O 1
ATOM 700 N N . TRP A 1 87 ? 8.422 -5.053 -17.101 1.00 91.75 87 TRP A N 1
ATOM 701 C CA . TRP A 1 87 ? 8.399 -4.821 -18.539 1.00 91.75 87 TRP A CA 1
ATOM 702 C C . TRP A 1 87 ? 9.652 -4.083 -19.024 1.00 91.75 87 TRP A C 1
ATOM 704 O O . TRP A 1 87 ? 10.316 -4.573 -19.931 1.00 91.75 87 TRP A O 1
ATOM 714 N N . LEU A 1 88 ? 10.021 -2.963 -18.391 1.00 88.56 88 LEU A N 1
ATOM 715 C CA . LEU A 1 88 ? 11.222 -2.188 -18.742 1.00 88.56 88 LEU A CA 1
ATOM 716 C C . LEU A 1 88 ? 12.507 -3.022 -18.630 1.00 88.56 88 LEU A C 1
ATOM 718 O O . LEU A 1 88 ? 13.391 -2.923 -19.482 1.00 88.56 88 LEU A O 1
ATOM 722 N N . LEU A 1 89 ? 12.589 -3.875 -17.603 1.00 88.06 89 LEU A N 1
ATOM 723 C CA . LEU A 1 89 ? 13.688 -4.825 -17.427 1.00 88.06 89 LEU A CA 1
ATOM 724 C C . LEU A 1 89 ? 13.707 -5.879 -18.540 1.00 88.06 89 LEU A C 1
ATOM 726 O O . LEU A 1 89 ? 14.770 -6.168 -19.086 1.00 88.06 89 LEU A O 1
ATOM 730 N N . ALA A 1 90 ? 12.545 -6.428 -18.906 1.00 91.00 90 ALA A N 1
ATOM 731 C CA . ALA A 1 90 ? 12.430 -7.419 -19.973 1.00 91.00 90 ALA A CA 1
ATOM 732 C C . ALA A 1 90 ? 12.795 -6.847 -21.354 1.00 91.00 90 ALA A C 1
ATOM 734 O O . ALA A 1 90 ? 13.359 -7.560 -22.181 1.00 91.00 90 ALA A O 1
ATOM 735 N N . THR A 1 91 ? 12.516 -5.564 -21.601 1.00 90.19 91 THR A N 1
ATOM 736 C CA . THR A 1 91 ? 12.861 -4.879 -22.856 1.00 90.19 91 THR A CA 1
ATOM 737 C C . THR A 1 91 ? 14.279 -4.304 -22.871 1.00 90.19 91 THR A C 1
ATOM 739 O O . THR A 1 91 ? 14.668 -3.687 -23.862 1.00 90.19 91 THR A O 1
ATOM 742 N N . GLY A 1 92 ? 15.060 -4.477 -21.795 1.00 79.00 92 GLY A N 1
ATOM 743 C CA . GLY A 1 92 ? 16.425 -3.952 -21.682 1.00 79.00 92 GLY A CA 1
ATOM 744 C C . GLY A 1 92 ? 16.497 -2.424 -21.742 1.00 79.00 92 GLY A C 1
ATOM 745 O O . GLY A 1 92 ? 17.534 -1.859 -22.086 1.00 79.00 92 GLY A O 1
ATOM 746 N N . THR A 1 93 ? 15.384 -1.743 -21.459 1.00 81.12 93 THR A N 1
ATOM 747 C CA . THR A 1 93 ? 15.311 -0.286 -21.524 1.00 81.12 93 THR A CA 1
ATOM 748 C C . THR A 1 93 ? 16.029 0.295 -20.304 1.00 81.12 93 THR A C 1
ATOM 750 O O . THR A 1 93 ? 15.722 -0.106 -19.180 1.00 81.12 93 THR A O 1
ATOM 753 N N . PRO A 1 94 ? 16.990 1.220 -20.481 1.00 75.50 94 PRO A N 1
ATOM 754 C CA . PRO A 1 94 ? 17.695 1.813 -19.354 1.00 75.50 94 PRO A CA 1
ATOM 755 C C . PRO A 1 94 ? 16.708 2.606 -18.493 1.00 75.50 94 PRO A C 1
ATOM 757 O O . PRO A 1 94 ? 16.102 3.568 -18.958 1.00 75.50 94 PRO A O 1
ATOM 760 N N . ILE A 1 95 ? 16.551 2.184 -17.240 1.00 74.81 95 ILE A N 1
ATOM 761 C CA . ILE A 1 95 ? 15.701 2.846 -16.249 1.00 74.81 95 ILE A CA 1
ATOM 762 C C . ILE A 1 95 ? 16.474 4.050 -15.712 1.00 74.81 95 ILE A C 1
ATOM 764 O O . ILE A 1 95 ? 17.523 3.868 -15.088 1.00 74.81 95 ILE A O 1
ATOM 768 N N . ARG A 1 96 ? 15.981 5.270 -15.943 1.00 75.94 96 ARG A N 1
ATOM 769 C CA . ARG A 1 96 ? 16.555 6.468 -15.326 1.00 75.94 96 ARG A CA 1
ATOM 770 C C . ARG A 1 96 ? 15.829 6.744 -14.018 1.00 75.94 96 ARG A C 1
ATOM 772 O O . ARG A 1 96 ? 14.611 6.884 -13.972 1.00 75.94 96 ARG A O 1
ATOM 779 N N . LEU A 1 97 ? 16.594 6.763 -12.935 1.00 67.69 97 LEU A N 1
ATOM 780 C CA . LEU A 1 97 ? 16.110 7.150 -11.617 1.00 67.69 97 LEU A CA 1
ATOM 781 C C . LEU A 1 97 ? 16.447 8.628 -11.420 1.00 67.69 97 LEU A C 1
ATOM 783 O O . LEU A 1 97 ? 17.413 8.957 -10.737 1.00 67.69 97 LEU A O 1
ATOM 787 N N . ASP A 1 98 ? 15.679 9.504 -12.063 1.00 63.19 98 ASP A N 1
ATOM 788 C CA . ASP A 1 98 ? 15.754 10.945 -11.817 1.00 63.19 98 ASP A CA 1
ATOM 789 C C . ASP A 1 98 ? 14.980 11.228 -10.514 1.00 63.19 98 ASP A C 1
ATOM 791 O O . ASP A 1 98 ? 13.786 11.533 -10.539 1.00 63.19 98 ASP A O 1
ATOM 795 N N . ILE A 1 99 ? 15.628 10.993 -9.366 1.00 56.62 99 ILE A N 1
ATOM 796 C CA . ILE A 1 99 ? 15.090 11.261 -8.017 1.00 56.62 99 ILE A CA 1
ATOM 797 C C . ILE A 1 99 ? 15.709 12.545 -7.473 1.00 56.62 99 ILE A C 1
ATOM 799 O O . ILE A 1 99 ? 16.955 12.659 -7.539 1.00 56.62 99 ILE A O 1
#

Sequence (99 aa):
MLEIPPLDSLAIAFTGVGLLFFLRYFLAMRRIWKVVGYRPSFQFGDFFRATRREAFGPDLEPERRYAARQLVIGSAMLLTGLVLFAWLLATGTPIRLDI

Radius of gyration: 17.44 Å; chains: 1; bounding box: 38×30×49 Å

Organism: NCBI:txid1522175